Protein AF-A0AA97HZ60-F1 (afdb_monomer_lite)

Sequence (62 aa):
MPIISATKAFKELGKDGMCLYEMEDDNYQSAFVRKNDAILTFYPDLTPKCDDKSTYCSCGKS

Secondary structure (DSSP, 8-state):
-HHHHHHHHHHHH-SSEEEEEE-TTSSSEEEEEEETTEEEEEEEESS----TTSS-B-----

pLDDT: mean 77.81, std 13.76, range [37.94, 90.88]

Radius of gyration: 11.0 Å; chains: 1; bounding box: 27×28×26 Å

Foldseek 3Di:
DQVVQLVVCLVVLVDADWAWADDPPDPWTWIWGDDPSDTPDIDTDRDDDDDPVDDDHPSDDD

Structure (mmCIF, N/CA/C/O backbone):
data_AF-A0AA97HZ60-F1
#
_entry.id   AF-A0AA97HZ60-F1
#
loop_
_atom_site.group_PDB
_atom_site.id
_atom_site.type_symbol
_atom_site.label_atom_id
_atom_site.label_alt_id
_atom_site.label_comp_id
_atom_site.label_asym_id
_atom_site.label_entity_id
_atom_site.label_seq_id
_atom_site.pdbx_PDB_ins_code
_atom_site.Cartn_x
_atom_site.Cartn_y
_atom_site.Cartn_z
_atom_site.occupancy
_atom_site.B_iso_or_equiv
_atom_site.auth_seq_id
_atom_site.auth_comp_id
_atom_site.auth_asym_id
_atom_site.auth_atom_id
_atom_site.pdbx_PDB_model_num
ATOM 1 N N . MET A 1 1 ? 10.060 -8.357 0.152 1.00 62.84 1 MET A N 1
ATOM 2 C CA . MET A 1 1 ? 8.915 -9.201 0.589 1.00 62.84 1 MET A CA 1
ATOM 3 C C . MET A 1 1 ? 7.725 -8.303 0.907 1.00 62.84 1 MET A C 1
ATOM 5 O O . MET A 1 1 ? 7.931 -7.357 1.662 1.00 62.84 1 MET A O 1
ATOM 9 N N . PRO A 1 2 ? 6.508 -8.602 0.416 1.00 72.00 2 PRO A N 1
ATOM 10 C CA . PRO A 1 2 ? 5.344 -7.712 0.536 1.00 72.00 2 PRO A CA 1
ATOM 11 C C . PRO A 1 2 ? 5.013 -7.274 1.972 1.00 72.00 2 PRO A C 1
ATOM 13 O O . PRO A 1 2 ? 4.682 -6.119 2.203 1.00 72.00 2 PRO A O 1
ATOM 16 N N . ILE A 1 3 ? 5.184 -8.165 2.956 1.00 80.25 3 ILE A N 1
ATOM 17 C CA . ILE A 1 3 ? 4.905 -7.880 4.377 1.00 80.25 3 ILE A CA 1
ATOM 18 C C . ILE A 1 3 ? 5.866 -6.836 4.968 1.00 80.25 3 ILE A C 1
ATOM 20 O O . ILE A 1 3 ? 5.446 -5.993 5.762 1.00 80.25 3 ILE A O 1
ATOM 24 N N . ILE A 1 4 ? 7.149 -6.865 4.585 1.00 86.88 4 ILE A N 1
ATOM 25 C CA . ILE A 1 4 ? 8.148 -5.902 5.079 1.00 86.88 4 ILE A CA 1
ATOM 26 C C . ILE A 1 4 ? 7.786 -4.500 4.583 1.00 86.88 4 ILE A C 1
ATOM 28 O O . ILE A 1 4 ? 7.715 -3.568 5.382 1.00 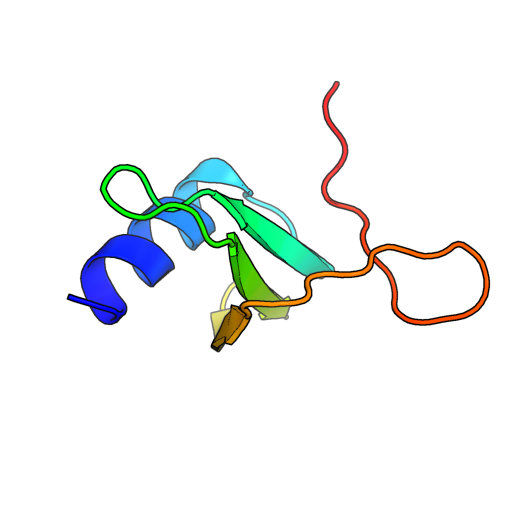86.88 4 ILE A O 1
ATOM 32 N N . SER A 1 5 ? 7.482 -4.373 3.291 1.00 87.69 5 SER A N 1
ATOM 33 C CA . SER A 1 5 ? 7.078 -3.108 2.669 1.00 87.69 5 SER A CA 1
ATOM 34 C C . SER A 1 5 ? 5.755 -2.586 3.240 1.00 87.69 5 SER A C 1
ATOM 36 O O . SER A 1 5 ? 5.674 -1.418 3.599 1.00 87.69 5 SER A O 1
ATOM 38 N N . ALA A 1 6 ? 4.758 -3.454 3.449 1.00 85.62 6 ALA A N 1
ATOM 39 C CA . ALA A 1 6 ? 3.496 -3.076 4.093 1.00 85.62 6 ALA A CA 1
ATOM 40 C C . ALA A 1 6 ? 3.699 -2.546 5.524 1.00 85.62 6 ALA A C 1
ATOM 42 O O . ALA A 1 6 ? 3.052 -1.586 5.940 1.00 85.62 6 ALA A O 1
ATOM 43 N N . THR A 1 7 ? 4.623 -3.151 6.279 1.00 87.94 7 THR A N 1
ATOM 44 C CA . THR A 1 7 ? 4.940 -2.729 7.652 1.00 87.94 7 THR A CA 1
ATOM 45 C C . THR A 1 7 ? 5.691 -1.395 7.680 1.00 87.94 7 THR A C 1
ATOM 47 O O . THR A 1 7 ? 5.435 -0.577 8.565 1.00 87.94 7 THR A O 1
ATOM 50 N N . LYS A 1 8 ? 6.600 -1.153 6.723 1.00 90.19 8 LYS A N 1
ATOM 51 C CA . LYS A 1 8 ? 7.249 0.157 6.542 1.00 90.19 8 LYS A CA 1
ATOM 52 C C . LYS A 1 8 ? 6.210 1.233 6.210 1.00 90.19 8 LYS A C 1
ATOM 54 O O . LYS A 1 8 ? 6.099 2.205 6.953 1.00 90.19 8 LYS A O 1
ATOM 59 N N . ALA A 1 9 ? 5.367 0.985 5.204 1.00 86.75 9 ALA A N 1
ATOM 60 C CA . ALA A 1 9 ? 4.281 1.880 4.805 1.00 86.75 9 ALA A CA 1
ATOM 61 C C . ALA A 1 9 ? 3.345 2.221 5.978 1.00 86.75 9 ALA A C 1
ATOM 63 O O . ALA A 1 9 ? 2.996 3.381 6.181 1.00 86.75 9 ALA A O 1
ATOM 64 N N . PHE A 1 10 ? 2.993 1.234 6.809 1.00 86.56 10 PHE A N 1
ATOM 65 C CA . PHE A 1 10 ? 2.158 1.451 7.991 1.00 86.56 10 PHE A CA 1
ATOM 66 C C . PHE A 1 10 ? 2.773 2.432 9.000 1.00 86.56 10 PHE A C 1
ATOM 68 O O . PHE A 1 10 ? 2.055 3.271 9.551 1.00 86.56 10 PHE A O 1
ATOM 75 N N . LYS A 1 11 ? 4.089 2.342 9.231 1.00 87.69 11 LYS A N 1
ATOM 76 C CA . LYS A 1 11 ? 4.822 3.234 10.143 1.00 87.69 11 LYS A CA 1
ATOM 77 C C . LYS A 1 11 ? 5.022 4.629 9.555 1.00 87.69 11 LYS A C 1
ATOM 79 O O . LYS A 1 11 ? 4.892 5.606 10.282 1.00 87.69 11 LYS A O 1
ATOM 84 N N . GLU A 1 12 ? 5.342 4.711 8.267 1.00 88.19 12 GLU A N 1
ATOM 85 C CA . GLU A 1 12 ? 5.701 5.963 7.591 1.00 88.19 12 GLU A CA 1
ATOM 86 C C . GLU A 1 12 ? 4.479 6.825 7.254 1.00 88.19 12 GLU A C 1
ATOM 88 O O . GLU A 1 12 ? 4.514 8.039 7.436 1.00 88.19 12 GLU A O 1
ATOM 93 N N . LEU A 1 13 ? 3.381 6.209 6.804 1.00 83.25 13 LEU A N 1
ATOM 94 C CA . LEU A 1 13 ? 2.179 6.937 6.390 1.00 83.25 13 LEU A CA 1
ATOM 95 C C . LEU A 1 13 ? 1.289 7.324 7.580 1.00 83.25 13 LEU A C 1
ATOM 97 O O . LEU A 1 13 ? 0.614 8.352 7.536 1.00 83.25 13 LEU A O 1
ATOM 101 N N . GLY A 1 14 ? 1.290 6.516 8.648 1.00 75.81 14 GLY A N 1
ATOM 102 C CA . GLY A 1 14 ? 0.804 6.881 9.987 1.00 75.81 14 GLY A CA 1
ATOM 103 C C . GLY A 1 14 ? -0.675 7.270 10.133 1.00 75.81 14 GLY A C 1
ATOM 104 O O . GLY A 1 14 ? -1.093 7.627 11.232 1.00 75.81 14 GLY A O 1
ATOM 105 N N . LYS A 1 15 ? -1.477 7.229 9.063 1.00 80.50 15 LYS A N 1
ATOM 106 C CA . LYS A 1 15 ? -2.869 7.700 9.042 1.00 80.50 15 LYS A CA 1
ATOM 107 C C . LYS A 1 15 ? -3.776 6.705 8.332 1.00 80.50 15 LYS A C 1
ATOM 109 O O . LYS A 1 15 ? -3.361 6.027 7.394 1.00 80.50 15 LYS A O 1
ATOM 114 N N . ASP A 1 16 ? -5.020 6.640 8.787 1.00 85.56 16 ASP A N 1
ATOM 115 C CA . ASP A 1 16 ? -6.068 5.872 8.123 1.00 85.56 16 ASP A CA 1
ATOM 116 C C . ASP A 1 16 ? -6.412 6.498 6.763 1.00 85.56 16 ASP A C 1
ATOM 118 O O . ASP A 1 16 ? -6.442 7.720 6.614 1.00 85.56 16 ASP A O 1
ATOM 122 N N . GLY A 1 17 ? -6.686 5.650 5.775 1.00 82.12 17 GLY A N 1
ATOM 123 C CA . GLY A 1 17 ? -6.920 6.057 4.394 1.00 82.12 17 GLY A CA 1
ATOM 124 C C . GLY A 1 17 ? -6.306 5.088 3.391 1.00 82.12 17 GLY A C 1
ATOM 125 O O . GLY A 1 17 ? -5.737 4.060 3.762 1.00 82.12 17 GLY A O 1
ATOM 126 N N . MET A 1 18 ? -6.444 5.421 2.109 1.00 84.44 18 MET A N 1
ATOM 127 C CA . MET A 1 18 ? -5.750 4.744 1.020 1.00 84.44 18 MET A CA 1
ATOM 128 C C . MET A 1 18 ? -4.625 5.638 0.501 1.00 84.44 18 MET A C 1
ATOM 130 O O . MET A 1 18 ? -4.807 6.842 0.315 1.00 84.44 18 MET A O 1
ATOM 134 N N . CYS A 1 19 ? -3.459 5.042 0.285 1.00 82.12 19 CYS A N 1
ATOM 135 C CA . CYS A 1 19 ? -2.248 5.738 -0.106 1.00 82.12 19 CYS A CA 1
ATOM 136 C C . CYS A 1 19 ? -1.439 4.914 -1.098 1.00 82.12 19 CYS A C 1
ATOM 138 O O . CYS A 1 19 ? -1.493 3.686 -1.092 1.00 82.12 19 CYS A O 1
ATOM 140 N N . LEU A 1 20 ? -0.661 5.609 -1.918 1.00 85.88 20 LEU A N 1
ATOM 141 C CA . LEU A 1 20 ? 0.361 4.992 -2.745 1.00 85.88 20 LEU A CA 1
ATOM 142 C C . LEU A 1 20 ? 1.686 5.015 -1.988 1.00 85.88 20 LEU A C 1
ATOM 144 O O . LEU A 1 20 ? 2.077 6.047 -1.443 1.00 85.88 20 LEU A O 1
ATOM 148 N N . TYR A 1 21 ? 2.352 3.870 -1.946 1.00 85.50 21 TYR A N 1
ATOM 149 C CA . TYR A 1 21 ? 3.648 3.680 -1.315 1.00 85.50 21 TYR A CA 1
ATOM 150 C C . TYR A 1 21 ? 4.693 3.367 -2.383 1.00 85.50 21 TYR A C 1
ATOM 152 O O . TYR A 1 21 ? 4.547 2.385 -3.111 1.00 85.50 21 TYR A O 1
ATOM 160 N N . GLU A 1 22 ? 5.720 4.204 -2.504 1.00 86.25 22 GLU A N 1
ATOM 161 C CA . GLU A 1 22 ? 6.832 3.962 -3.428 1.00 86.25 22 GLU A CA 1
ATOM 162 C C . GLU A 1 22 ? 7.670 2.776 -2.947 1.00 86.25 22 GLU A C 1
ATOM 164 O O . GLU A 1 22 ? 8.002 2.665 -1.767 1.00 86.25 22 GLU A O 1
ATOM 169 N N . MET A 1 23 ? 7.991 1.868 -3.864 1.00 85.75 23 MET A N 1
ATO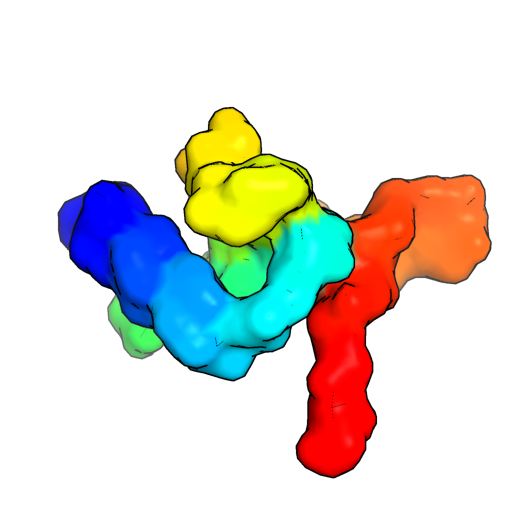M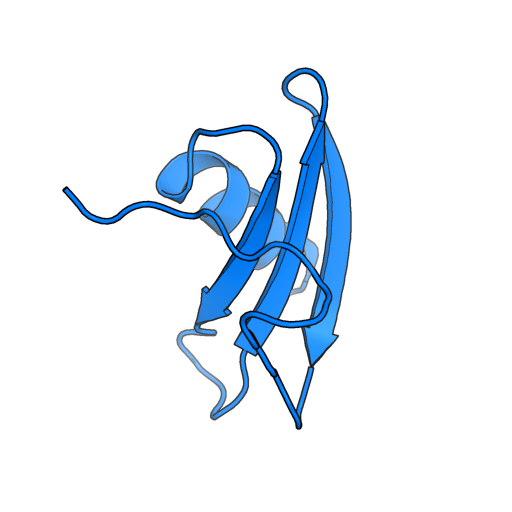 170 C CA . MET A 1 23 ? 8.807 0.700 -3.560 1.00 85.75 23 MET A CA 1
ATOM 171 C C . MET A 1 23 ? 10.275 1.041 -3.812 1.00 85.75 23 MET A C 1
ATOM 173 O O . MET A 1 23 ? 10.633 1.452 -4.907 1.00 85.75 23 MET A O 1
ATOM 177 N N . GLU A 1 24 ? 11.126 0.870 -2.799 1.00 77.44 24 GLU A N 1
ATOM 178 C CA . GLU A 1 24 ? 12.545 1.270 -2.849 1.00 77.44 24 GLU A CA 1
ATOM 179 C C . GLU A 1 24 ? 13.334 0.604 -3.997 1.00 77.44 24 GLU A C 1
ATOM 181 O O . GLU A 1 24 ? 14.238 1.221 -4.553 1.00 77.44 24 GLU A O 1
ATOM 186 N N . 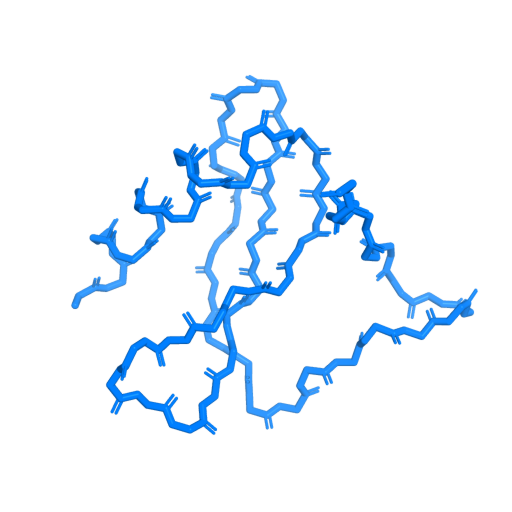ASP A 1 25 ? 12.974 -0.630 -4.365 1.00 76.25 25 ASP A N 1
ATOM 187 C CA . ASP A 1 25 ? 13.729 -1.460 -5.316 1.00 76.25 25 ASP A CA 1
ATOM 188 C C . ASP A 1 25 ? 13.056 -1.604 -6.689 1.00 76.25 25 ASP A C 1
ATOM 190 O O . ASP A 1 25 ? 13.638 -2.180 -7.609 1.00 76.25 25 ASP A O 1
ATOM 194 N N . ASP A 1 26 ? 11.834 -1.092 -6.847 1.00 70.50 26 ASP A N 1
ATOM 195 C CA . ASP A 1 26 ? 11.018 -1.356 -8.022 1.00 70.50 26 ASP A CA 1
ATOM 196 C C . ASP A 1 26 ? 10.371 -0.073 -8.563 1.00 70.50 26 ASP A C 1
ATOM 198 O O . ASP A 1 26 ? 9.828 0.734 -7.814 1.00 70.50 26 ASP A O 1
ATOM 202 N N . ASN A 1 27 ? 10.347 0.093 -9.890 1.00 80.88 27 ASN A N 1
ATOM 203 C CA . ASN A 1 27 ? 9.705 1.232 -10.567 1.00 80.88 27 ASN A CA 1
ATOM 204 C C . ASN A 1 27 ? 8.160 1.132 -10.571 1.00 80.88 27 ASN A C 1
ATOM 206 O O . ASN A 1 27 ? 7.522 1.322 -11.607 1.00 80.88 27 ASN A O 1
ATOM 210 N N . TYR A 1 28 ? 7.552 0.784 -9.438 1.00 83.94 28 TYR A N 1
ATOM 211 C CA . TYR A 1 28 ? 6.105 0.765 -9.240 1.00 83.94 28 TYR A CA 1
ATOM 212 C C . TYR A 1 28 ? 5.734 1.219 -7.825 1.00 83.94 28 TYR A C 1
ATOM 214 O O . TYR A 1 28 ? 6.573 1.314 -6.929 1.00 83.94 28 TYR A O 1
ATOM 222 N N . GLN A 1 29 ? 4.451 1.507 -7.618 1.00 86.31 29 GLN A N 1
ATOM 223 C CA . GLN A 1 29 ? 3.920 1.888 -6.311 1.00 86.31 29 GLN A CA 1
ATOM 224 C C . GLN A 1 29 ? 2.983 0.801 -5.801 1.00 86.31 29 GLN A C 1
ATOM 226 O O . GLN A 1 29 ? 2.379 0.075 -6.578 1.00 86.31 29 GLN A O 1
ATOM 231 N N . SER A 1 30 ? 2.837 0.675 -4.491 1.00 88.19 30 SER A N 1
ATOM 232 C CA . SER A 1 30 ? 1.835 -0.206 -3.896 1.00 88.19 30 SER A CA 1
ATOM 233 C C . SER A 1 30 ? 0.662 0.603 -3.369 1.00 88.19 30 SER A C 1
ATOM 235 O O . SER A 1 30 ? 0.854 1.626 -2.714 1.00 88.19 30 SER A O 1
ATOM 237 N N . ALA A 1 31 ? -0.554 0.123 -3.600 1.00 86.56 31 ALA A N 1
ATOM 238 C CA . ALA A 1 31 ? -1.725 0.620 -2.902 1.00 86.56 31 ALA A CA 1
ATOM 239 C C . ALA A 1 31 ? -1.712 0.080 -1.469 1.00 86.56 31 ALA A C 1
ATOM 241 O O . ALA A 1 31 ? -1.636 -1.128 -1.241 1.00 86.56 31 ALA A O 1
ATOM 242 N N . PHE A 1 32 ? -1.810 0.982 -0.503 1.00 88.19 32 PHE A N 1
ATOM 243 C CA . PHE A 1 32 ? -1.849 0.700 0.922 1.00 88.19 32 PHE A CA 1
ATOM 244 C C . PHE A 1 32 ? -3.135 1.276 1.506 1.00 88.19 32 PHE A C 1
ATOM 246 O O . PHE A 1 32 ? -3.401 2.465 1.358 1.00 88.19 32 PHE A O 1
ATOM 253 N N . VAL A 1 33 ? -3.929 0.446 2.181 1.00 87.50 33 VAL A N 1
ATOM 254 C CA . VAL A 1 33 ? -5.155 0.869 2.863 1.00 87.50 33 VAL A CA 1
ATOM 255 C C . VAL A 1 33 ? -5.029 0.574 4.347 1.00 87.50 33 VAL A C 1
ATOM 257 O O . VAL A 1 33 ? -4.864 -0.580 4.751 1.00 87.50 33 VAL A O 1
ATOM 260 N N . ARG A 1 34 ? -5.177 1.620 5.156 1.00 88.38 34 ARG A N 1
ATOM 261 C CA . ARG A 1 34 ? -5.210 1.548 6.613 1.00 88.38 34 ARG A CA 1
ATOM 262 C C . ARG A 1 34 ? -6.577 1.968 7.136 1.00 88.38 34 ARG A C 1
ATOM 264 O O . ARG A 1 34 ? -7.148 2.959 6.682 1.00 88.38 34 ARG A O 1
ATOM 271 N N . LYS A 1 35 ? -7.096 1.216 8.103 1.00 88.75 35 LYS A N 1
ATOM 272 C CA . LYS A 1 35 ? -8.366 1.505 8.773 1.00 88.75 35 LYS A CA 1
ATOM 273 C C . LYS A 1 35 ? -8.308 1.028 10.218 1.00 88.75 35 LYS A C 1
ATOM 275 O O . LYS A 1 35 ? -7.969 -0.127 10.452 1.00 88.75 35 LYS A O 1
ATOM 280 N N . ASN A 1 36 ? -8.689 1.888 11.159 1.00 90.31 36 ASN A N 1
ATOM 281 C CA . ASN A 1 36 ? -8.685 1.622 12.595 1.00 90.31 36 ASN A CA 1
ATOM 282 C C . ASN A 1 36 ? -7.327 1.089 13.090 1.00 90.31 36 ASN A C 1
ATOM 284 O O . ASN A 1 36 ? -7.288 0.078 13.786 1.00 90.31 36 ASN A O 1
ATOM 288 N N . ASP A 1 37 ? -6.223 1.734 12.688 1.00 87.00 37 ASP A N 1
ATOM 289 C CA . ASP A 1 37 ? -4.854 1.324 13.064 1.00 87.00 37 ASP A CA 1
ATOM 290 C C . ASP A 1 37 ? -4.467 -0.103 12.613 1.00 87.00 37 ASP A C 1
ATOM 292 O O . ASP A 1 37 ? -3.559 -0.725 13.157 1.00 87.00 37 ASP A O 1
ATOM 296 N N . ALA A 1 38 ? -5.126 -0.627 11.575 1.00 89.12 38 ALA A N 1
ATOM 297 C CA . ALA A 1 38 ? -4.815 -1.921 10.978 1.00 89.12 38 ALA A CA 1
ATOM 298 C C . ALA A 1 38 ? -4.595 -1.814 9.464 1.00 89.12 38 ALA A C 1
ATOM 300 O O . ALA A 1 38 ? -5.229 -1.007 8.774 1.00 89.12 38 ALA A O 1
ATOM 301 N N . ILE A 1 39 ? -3.702 -2.660 8.941 1.00 89.88 39 ILE A N 1
ATOM 302 C CA . ILE A 1 39 ? -3.512 -2.843 7.499 1.00 89.88 39 ILE A CA 1
ATOM 303 C C . ILE A 1 39 ? -4.720 -3.616 6.974 1.00 89.88 39 ILE A C 1
ATOM 305 O O . ILE A 1 39 ? -4.893 -4.790 7.296 1.00 89.88 39 ILE A O 1
ATOM 309 N N . LEU A 1 40 ? -5.552 -2.959 6.170 1.00 90.88 40 LEU A N 1
ATOM 310 C CA . LEU A 1 40 ? -6.672 -3.609 5.496 1.00 90.88 40 LEU A CA 1
ATOM 311 C C . LEU A 1 40 ? -6.201 -4.274 4.201 1.00 90.88 40 LEU A C 1
ATOM 313 O O . LEU A 1 40 ? -6.546 -5.422 3.935 1.00 90.88 40 LEU A O 1
ATOM 317 N N . THR A 1 41 ? -5.396 -3.551 3.419 1.00 88.94 41 THR A N 1
ATOM 318 C CA . THR A 1 41 ? -4.968 -3.980 2.086 1.00 88.94 41 THR A CA 1
ATOM 319 C C . THR A 1 41 ? -3.571 -3.452 1.765 1.00 88.94 41 THR A C 1
ATOM 321 O O . THR A 1 41 ? -3.267 -2.296 2.053 1.00 88.94 41 THR A O 1
ATOM 324 N N . PHE A 1 42 ? -2.741 -4.281 1.128 1.00 89.06 42 PHE A N 1
ATOM 325 C CA . PHE A 1 42 ? -1.468 -3.877 0.527 1.00 89.06 42 PHE A CA 1
ATOM 326 C C . PHE A 1 42 ? -1.196 -4.705 -0.736 1.00 89.06 42 PHE A C 1
ATOM 328 O O . PHE A 1 42 ? -1.077 -5.928 -0.638 1.00 89.06 42 PHE A O 1
ATOM 335 N N . TYR A 1 43 ? -1.110 -4.071 -1.907 1.00 87.94 43 TYR A N 1
ATOM 336 C CA . TYR A 1 43 ? -0.789 -4.753 -3.168 1.00 87.94 43 TYR A CA 1
ATOM 337 C C . TYR A 1 43 ? -0.020 -3.844 -4.140 1.00 87.94 43 TYR A C 1
ATOM 339 O O . TYR A 1 43 ? -0.232 -2.631 -4.123 1.00 87.94 43 TYR A O 1
ATOM 347 N N . PRO A 1 44 ? 0.855 -4.409 -4.992 1.00 87.94 44 PRO A N 1
ATOM 348 C CA . PRO A 1 44 ? 1.574 -3.659 -6.020 1.00 87.94 44 PRO A CA 1
ATOM 349 C C . PRO A 1 44 ? 0.632 -3.181 -7.136 1.00 87.94 44 PRO A C 1
ATOM 351 O O . PRO A 1 44 ? -0.229 -3.936 -7.586 1.00 87.94 44 PRO A O 1
ATOM 354 N N . ASP A 1 45 ? 0.831 -1.958 -7.620 1.00 85.19 45 ASP A N 1
ATOM 355 C CA . ASP A 1 45 ? 0.099 -1.345 -8.729 1.00 85.19 45 ASP A CA 1
ATOM 356 C C . ASP A 1 45 ? 1.083 -0.744 -9.751 1.00 85.19 45 ASP A C 1
ATOM 358 O O . ASP A 1 45 ? 1.894 0.132 -9.443 1.00 85.19 45 ASP A O 1
ATOM 362 N N . LEU A 1 46 ? 1.015 -1.233 -10.993 1.00 83.25 46 LEU A N 1
ATOM 363 C CA . LEU A 1 46 ? 1.835 -0.750 -12.114 1.00 83.25 46 LEU A CA 1
ATOM 364 C C . LEU A 1 46 ? 1.245 0.492 -12.793 1.00 83.25 46 LEU A C 1
ATOM 366 O O . LEU A 1 46 ? 1.918 1.142 -13.591 1.00 83.25 46 LEU A O 1
ATOM 370 N N . THR A 1 47 ? -0.015 0.813 -12.510 1.00 82.06 47 THR A N 1
ATOM 371 C CA . THR A 1 47 ? -0.731 1.957 -13.079 1.00 82.06 47 THR A CA 1
ATOM 372 C C . THR A 1 47 ? -1.397 2.784 -11.980 1.00 82.06 47 THR A C 1
ATOM 374 O O . THR A 1 47 ? -2.605 3.029 -12.053 1.00 82.06 47 THR A O 1
ATOM 377 N N . PRO A 1 48 ? -0.636 3.227 -10.965 1.00 72.62 48 PRO A N 1
ATOM 378 C CA . PRO A 1 48 ? -1.208 3.919 -9.828 1.00 72.62 48 PRO A CA 1
ATOM 379 C C . PRO A 1 48 ? -1.855 5.233 -10.280 1.00 72.62 48 PRO A C 1
ATOM 381 O O . PRO A 1 48 ? -1.237 6.045 -10.973 1.00 72.62 48 PRO A O 1
ATOM 384 N N . LYS A 1 49 ? -3.118 5.451 -9.905 1.00 70.31 49 LYS A N 1
ATOM 385 C CA . LYS A 1 49 ? -3.843 6.696 -10.197 1.00 70.31 49 LYS A CA 1
ATOM 386 C C . LYS A 1 49 ? -4.500 7.239 -8.936 1.00 70.31 49 LYS A C 1
ATOM 388 O O . LYS A 1 49 ? -5.476 6.678 -8.446 1.00 70.31 49 LYS A O 1
ATOM 393 N N . CYS A 1 50 ? -3.988 8.368 -8.459 1.00 68.06 50 CYS A N 1
ATOM 394 C CA . CYS A 1 50 ? -4.710 9.255 -7.556 1.00 68.06 50 CYS A CA 1
ATOM 395 C C . CYS A 1 50 ? -5.370 10.329 -8.420 1.00 68.06 50 CYS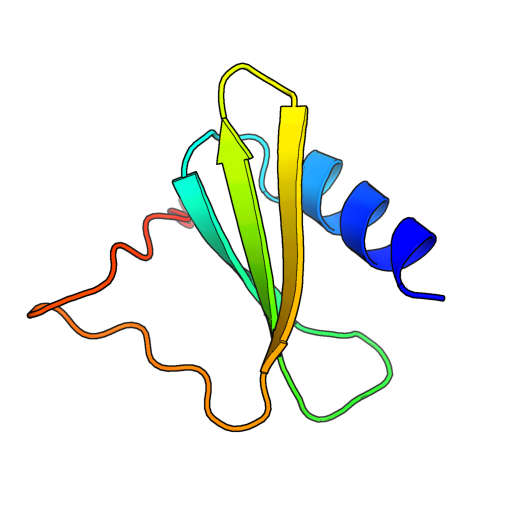 A C 1
ATOM 397 O O . CYS A 1 50 ? -4.667 11.178 -8.959 1.00 68.06 50 CYS A O 1
ATOM 399 N N . ASP A 1 51 ? -6.686 10.265 -8.603 1.00 58.84 51 ASP A N 1
ATOM 400 C CA . ASP A 1 51 ? -7.417 11.255 -9.397 1.00 58.84 51 ASP A CA 1
ATOM 401 C C . ASP A 1 51 ? -8.601 11.804 -8.590 1.00 58.84 51 ASP A C 1
ATOM 403 O O . ASP A 1 51 ? -9.260 11.061 -7.852 1.00 58.84 51 ASP A O 1
ATOM 407 N N . ASP A 1 52 ? -8.884 13.099 -8.752 1.00 53.00 52 ASP A N 1
ATOM 408 C CA . ASP A 1 52 ? -9.838 13.878 -7.941 1.00 53.00 52 ASP A CA 1
ATOM 409 C C . ASP A 1 52 ? -11.295 13.390 -8.068 1.00 53.00 52 ASP A C 1
ATOM 411 O O . ASP A 1 52 ? -12.178 13.817 -7.323 1.00 53.00 52 ASP A O 1
ATOM 415 N N . LYS A 1 53 ? -11.574 12.490 -9.020 1.00 51.44 53 LYS A N 1
ATOM 416 C CA . LYS A 1 53 ? -12.925 11.999 -9.337 1.00 51.44 53 LYS A CA 1
ATOM 417 C C . LYS A 1 53 ? -13.262 10.619 -8.749 1.00 51.44 53 LYS A C 1
ATOM 419 O O . LYS A 1 53 ? -14.442 10.289 -8.693 1.00 51.44 53 LYS A O 1
ATOM 424 N N . SER A 1 54 ? -12.264 9.851 -8.297 1.00 51.78 54 SER A N 1
ATOM 425 C CA . SER A 1 54 ? -12.346 8.570 -7.550 1.00 51.78 54 SER A CA 1
ATOM 426 C C . SER A 1 54 ? -10.948 7.936 -7.631 1.00 51.78 54 SER A C 1
ATOM 428 O O . SER A 1 54 ? -10.474 7.682 -8.733 1.00 51.78 54 SER A O 1
ATOM 430 N N . THR A 1 55 ? -10.177 7.684 -6.575 1.00 49.47 55 THR A N 1
ATOM 431 C CA . THR A 1 55 ? -10.430 6.858 -5.387 1.00 49.47 55 THR A CA 1
ATOM 432 C C . THR A 1 55 ? -9.461 7.383 -4.315 1.00 49.47 55 THR A C 1
ATOM 434 O O . THR A 1 55 ? -8.261 7.405 -4.559 1.00 49.47 55 THR A O 1
ATOM 437 N N . TYR A 1 56 ? -9.969 7.895 -3.190 1.00 53.31 56 TYR A N 1
ATOM 438 C CA . TYR A 1 56 ? -9.263 8.793 -2.255 1.00 53.31 56 TYR A CA 1
ATOM 439 C C . TYR A 1 56 ? -7.790 8.460 -1.957 1.00 53.31 56 TYR A C 1
ATOM 441 O O . TYR A 1 56 ? -7.508 7.574 -1.153 1.00 53.31 56 TYR A O 1
ATOM 449 N N . CYS A 1 57 ? -6.872 9.261 -2.501 1.00 66.19 57 CYS A N 1
ATOM 450 C CA . CYS A 1 57 ? -5.507 9.376 -1.997 1.00 66.19 57 CYS A CA 1
ATOM 451 C C . CYS A 1 57 ? -5.404 10.585 -1.065 1.00 66.19 57 CYS A C 1
ATOM 453 O O . CYS A 1 57 ? -5.275 11.717 -1.524 1.00 66.19 57 CYS A O 1
ATOM 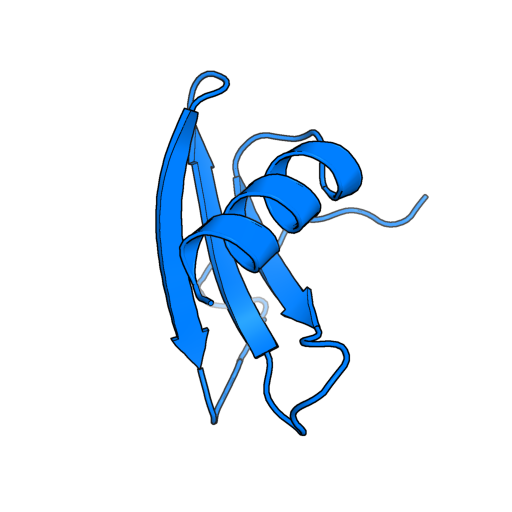455 N N . SER A 1 58 ? -5.417 10.343 0.244 1.00 61.78 58 SER A N 1
ATOM 456 C CA . SER A 1 58 ? -5.176 11.376 1.261 1.00 61.78 58 SER A CA 1
ATOM 457 C C . SER A 1 58 ? -4.036 10.963 2.185 1.00 61.78 58 SER A C 1
ATOM 459 O O . SER A 1 58 ? -4.206 10.894 3.399 1.00 61.78 58 SER A O 1
ATOM 461 N N . CYS A 1 59 ? -2.850 10.716 1.628 1.00 61.94 59 CYS A N 1
ATOM 462 C CA . CYS A 1 59 ? -1.622 10.753 2.417 1.00 61.94 59 CYS A CA 1
ATOM 463 C C . CYS A 1 59 ? -1.017 12.151 2.297 1.00 61.94 59 CYS A C 1
ATOM 465 O O . CYS A 1 59 ? -0.220 12.433 1.407 1.00 61.94 59 CYS A O 1
ATOM 467 N N . GLY A 1 60 ? -1.468 13.063 3.161 1.00 50.41 60 GLY A N 1
ATOM 468 C CA . GLY A 1 60 ? -0.941 14.423 3.192 1.00 50.41 60 GLY A CA 1
ATOM 469 C C . GLY A 1 60 ? 0.552 14.423 3.521 1.00 50.41 60 GLY A C 1
ATOM 470 O O . GLY A 1 60 ? 0.925 14.008 4.618 1.00 50.41 60 GLY A O 1
ATOM 471 N N . LYS A 1 61 ? 1.382 14.940 2.608 1.00 42.69 61 LYS A N 1
ATOM 472 C CA . LYS A 1 61 ? 2.617 15.623 3.005 1.00 42.69 61 LYS A CA 1
ATOM 473 C C . LYS A 1 61 ? 2.197 16.964 3.613 1.00 42.69 61 LYS A C 1
ATOM 475 O O . LYS A 1 61 ? 1.644 17.802 2.904 1.00 42.69 61 LYS A O 1
ATOM 480 N N . SER A 1 62 ? 2.404 17.135 4.917 1.00 37.94 62 SER A N 1
ATOM 481 C CA . SER A 1 62 ? 2.896 18.432 5.395 1.00 37.94 62 SER A CA 1
ATOM 482 C C . SER A 1 62 ? 4.394 18.460 5.155 1.00 37.94 62 SER A C 1
ATOM 484 O O . SER A 1 62 ? 5.012 17.384 5.325 1.00 37.94 62 SER A O 1
#